Protein AF-A0A8S2SFE5-F1 (afdb_monomer_lite)

Foldseek 3Di:
DDPPFFDKDWCVPCVVVLVVVLVVCVVVVHDQWKWKDDPDDDDCVLIDTDNDNVVNNCSCVVHTIMITRDPPPADWCDDPVDPPDTHGDDDDDDDD

Secondary structure (DSSP, 8-state):
--TTSPPEEETTT-HHHHHHHHHHHHHTT----EEEEESS--TTTT-EEE--HHHHHHGGGGS-EEEEE--SS--EEEPTTSTT-EEE--------

Sequence (96 aa):
SPPWLATTFNLTYELSQFAVYFQYREDQQLDNTWIVKPINLTRSIDMSVTNSLDMIIRLPESGPKIACKYVSSPVLLKIPEMENQSIKFDVRYVIL

Radius of gyration: 15.68 Å; chains: 1; bounding box: 36×34×40 Å

Organism: NCBI:txid392030

Structure (mmCIF, N/CA/C/O backbone):
data_AF-A0A8S2SFE5-F1
#
_entry.id   AF-A0A8S2SFE5-F1
#
loop_
_atom_site.group_PDB
_atom_site.id
_atom_site.type_symbol
_atom_site.label_atom_id
_atom_site.label_alt_id
_atom_site.label_comp_id
_atom_site.label_asym_id
_atom_site.label_entity_id
_atom_site.label_seq_id
_atom_site.pdbx_PDB_ins_code
_atom_site.Cartn_x
_atom_site.Cartn_y
_atom_site.Cartn_z
_atom_site.occupancy
_atom_site.B_iso_or_equiv
_atom_site.auth_seq_id
_atom_site.auth_comp_id
_atom_site.auth_asym_id
_atom_site.auth_atom_id
_atom_site.pdbx_PDB_model_num
ATOM 1 N N . SER A 1 1 ? -0.382 -14.828 3.525 1.00 71.38 1 SER A N 1
ATOM 2 C CA . SER A 1 1 ? 0.367 -13.919 4.416 1.00 71.38 1 SER A CA 1
ATOM 3 C C . SER A 1 1 ? -0.223 -13.939 5.810 1.00 71.38 1 SER A C 1
ATOM 5 O O . SER A 1 1 ? -1.411 -14.230 5.925 1.00 71.38 1 SER A O 1
ATOM 7 N N . PRO A 1 2 ? 0.573 -13.673 6.859 1.00 92.94 2 PRO A N 1
ATOM 8 C CA . PRO A 1 2 ? 0.046 -13.571 8.213 1.00 92.94 2 PRO A CA 1
ATOM 9 C C . PRO A 1 2 ? -0.941 -12.395 8.328 1.00 92.94 2 PRO A C 1
ATOM 11 O O . PRO A 1 2 ? -0.776 -11.403 7.617 1.00 92.94 2 PRO A O 1
ATOM 14 N N . PRO A 1 3 ? -1.943 -12.471 9.221 1.00 89.69 3 PRO A N 1
ATOM 15 C CA . PRO A 1 3 ? -3.034 -11.492 9.288 1.00 89.69 3 PRO A CA 1
ATOM 16 C C . PRO A 1 3 ? -2.578 -10.082 9.689 1.00 89.69 3 PRO A C 1
ATOM 18 O O . PRO A 1 3 ? -3.247 -9.105 9.372 1.00 89.69 3 PRO A O 1
ATOM 21 N N . TRP A 1 4 ? -1.435 -9.965 10.367 1.00 90.00 4 TRP A N 1
ATOM 22 C CA . TRP A 1 4 ? -0.859 -8.691 10.801 1.00 90.00 4 TRP A CA 1
ATOM 23 C C . TRP A 1 4 ? -0.030 -7.987 9.717 1.00 90.00 4 TRP A C 1
ATOM 25 O O . TRP A 1 4 ? 0.322 -6.821 9.884 1.00 90.00 4 TRP A O 1
ATOM 35 N N . LEU A 1 5 ? 0.296 -8.667 8.611 1.00 92.06 5 LEU A N 1
ATOM 36 C CA . LEU A 1 5 ? 1.056 -8.084 7.509 1.00 92.06 5 LEU A CA 1
ATOM 37 C C . LEU A 1 5 ? 0.111 -7.708 6.370 1.00 92.06 5 LEU A C 1
ATOM 39 O O . LEU A 1 5 ? -0.584 -8.559 5.812 1.00 92.06 5 LEU A O 1
ATOM 43 N N . ALA A 1 6 ? 0.125 -6.434 5.985 1.00 94.25 6 ALA A N 1
ATOM 44 C CA . ALA A 1 6 ? -0.672 -5.959 4.865 1.00 94.25 6 ALA A CA 1
ATOM 45 C C . ALA A 1 6 ? -0.300 -6.695 3.566 1.00 94.25 6 ALA A C 1
ATOM 47 O O . ALA A 1 6 ? 0.878 -6.887 3.245 1.00 94.25 6 ALA A O 1
ATOM 48 N N . THR A 1 7 ? -1.321 -7.087 2.797 1.00 96.88 7 THR A N 1
ATOM 49 C CA . THR A 1 7 ? -1.128 -7.705 1.478 1.00 96.88 7 THR A CA 1
ATOM 50 C C . THR A 1 7 ? -0.308 -6.766 0.602 1.00 96.88 7 THR A C 1
ATOM 52 O O . THR A 1 7 ? -0.651 -5.591 0.472 1.00 96.88 7 THR A O 1
ATOM 55 N N . THR A 1 8 ? 0.791 -7.271 0.051 1.00 97.19 8 THR A N 1
ATOM 56 C CA . THR A 1 8 ? 1.768 -6.476 -0.691 1.00 97.19 8 THR A CA 1
ATOM 57 C C . THR A 1 8 ? 2.200 -7.240 -1.930 1.00 97.19 8 THR A C 1
ATOM 59 O O . THR A 1 8 ? 2.431 -8.441 -1.838 1.00 97.19 8 THR A O 1
ATOM 62 N N . PHE A 1 9 ? 2.319 -6.533 -3.049 1.00 97.75 9 PHE A N 1
ATOM 63 C CA . PHE A 1 9 ? 2.803 -7.048 -4.325 1.00 97.75 9 PHE A CA 1
ATOM 64 C C . PHE A 1 9 ? 3.969 -6.196 -4.815 1.00 97.75 9 PHE A C 1
ATOM 66 O O . PHE A 1 9 ? 3.934 -4.964 -4.721 1.00 97.75 9 PHE A O 1
ATOM 73 N N . ASN A 1 10 ? 4.992 -6.837 -5.363 1.00 97.19 10 ASN A N 1
ATOM 74 C CA . ASN A 1 10 ? 6.052 -6.177 -6.105 1.00 97.19 10 ASN A CA 1
ATOM 75 C C . ASN A 1 10 ? 5.590 -5.938 -7.543 1.00 97.19 10 ASN A C 1
ATOM 77 O O . ASN A 1 10 ? 5.526 -6.869 -8.336 1.00 97.19 10 ASN A O 1
ATOM 81 N N . LEU A 1 11 ? 5.301 -4.690 -7.911 1.00 97.06 11 LEU A N 1
ATOM 82 C CA . LEU A 1 11 ? 4.738 -4.374 -9.225 1.00 97.06 11 LEU A CA 1
ATOM 83 C C . LEU A 1 11 ? 5.730 -4.561 -10.385 1.00 97.06 11 LEU A C 1
ATOM 85 O O . LEU A 1 11 ? 5.316 -4.517 -11.536 1.00 97.06 11 LEU A O 1
ATOM 89 N N . THR A 1 12 ? 7.015 -4.804 -10.110 1.00 95.31 12 THR A N 1
ATOM 90 C CA . THR A 1 12 ? 7.988 -5.176 -11.147 1.00 95.31 12 THR A CA 1
ATOM 91 C C . THR A 1 12 ? 7.789 -6.616 -11.621 1.00 95.31 12 THR A C 1
ATOM 93 O O . THR A 1 12 ? 7.943 -6.896 -12.805 1.00 95.31 12 THR A O 1
ATOM 96 N N . TYR A 1 13 ? 7.452 -7.535 -10.712 1.00 96.38 13 TYR A N 1
ATOM 97 C CA . TYR A 1 13 ? 7.397 -8.975 -11.007 1.00 96.38 13 TYR A CA 1
ATOM 98 C C . TYR A 1 13 ? 5.993 -9.574 -10.869 1.00 96.38 13 TYR A C 1
ATOM 100 O O . TYR A 1 13 ? 5.707 -10.614 -11.453 1.00 96.38 13 TYR A O 1
ATOM 108 N N . GLU A 1 14 ? 5.113 -8.919 -10.112 1.00 98.00 14 GLU A N 1
ATOM 109 C CA . GLU A 1 14 ? 3.807 -9.434 -9.692 1.00 98.00 14 GLU A CA 1
ATOM 110 C C . GLU A 1 14 ? 2.633 -8.575 -10.197 1.00 98.00 14 GLU A C 1
ATOM 112 O O . GLU A 1 14 ? 1.530 -8.641 -9.653 1.00 98.00 14 GLU A O 1
ATOM 117 N N . LEU A 1 15 ? 2.842 -7.742 -11.226 1.00 97.56 15 LEU A N 1
ATOM 118 C CA . LEU A 1 15 ? 1.813 -6.821 -11.732 1.00 97.56 15 LEU A CA 1
ATOM 119 C C . LEU A 1 15 ? 0.534 -7.550 -12.169 1.00 97.56 15 LEU A C 1
ATOM 121 O O . LEU A 1 15 ? -0.571 -7.111 -11.858 1.00 97.56 15 LEU A O 1
ATOM 125 N N . SER A 1 16 ? 0.677 -8.683 -12.862 1.00 97.69 16 SER A N 1
ATOM 126 C CA . SER A 1 16 ? -0.468 -9.477 -13.325 1.00 97.69 16 SER A CA 1
ATOM 127 C C . SER A 1 16 ? -1.256 -10.100 -12.167 1.00 97.69 16 SER A C 1
ATOM 129 O O . SER A 1 16 ? -2.483 -10.058 -12.154 1.00 97.69 16 SER A O 1
ATOM 131 N N . GLN A 1 17 ? -0.556 -10.607 -11.148 1.00 98.38 17 GLN A N 1
ATOM 132 C CA . GLN A 1 17 ? -1.140 -11.179 -9.938 1.00 98.38 17 GLN A CA 1
ATOM 133 C C . GLN A 1 17 ? -1.868 -10.098 -9.140 1.00 98.38 17 GLN A C 1
ATOM 135 O O . GLN A 1 17 ? -2.981 -10.325 -8.668 1.00 98.38 17 GLN A O 1
ATOM 140 N N . PHE A 1 18 ? -1.267 -8.909 -9.044 1.00 98.38 18 PHE A N 1
ATOM 141 C CA . PHE A 1 18 ? -1.904 -7.741 -8.457 1.00 98.38 18 PHE A CA 1
ATOM 142 C C . PHE A 1 18 ? -3.194 -7.372 -9.201 1.00 98.38 18 PHE A C 1
ATOM 144 O O . PHE A 1 18 ? -4.216 -7.192 -8.548 1.00 98.38 18 PHE A O 1
ATOM 151 N N . ALA A 1 19 ? -3.181 -7.307 -10.537 1.00 98.38 19 ALA A N 1
ATOM 152 C CA . ALA A 1 19 ? -4.360 -6.945 -11.328 1.00 98.38 19 ALA A CA 1
ATOM 153 C C . ALA A 1 19 ? -5.519 -7.939 -11.139 1.00 98.38 19 ALA A C 1
ATOM 155 O O . ALA A 1 19 ? -6.646 -7.521 -10.879 1.00 98.38 19 ALA A O 1
ATOM 156 N N . VAL A 1 20 ? -5.235 -9.247 -11.175 1.00 98.31 20 VAL A N 1
ATOM 157 C CA . VAL A 1 20 ? -6.235 -10.295 -10.902 1.00 98.31 20 VAL A CA 1
ATOM 158 C C . VAL A 1 20 ? -6.791 -10.163 -9.483 1.00 98.31 20 VAL A C 1
ATOM 160 O O . VAL A 1 20 ? -8.001 -10.219 -9.275 1.00 98.31 20 VAL A O 1
ATOM 163 N N . TYR A 1 21 ? -5.921 -9.949 -8.492 1.00 98.25 21 TYR A N 1
ATOM 164 C CA . TYR A 1 21 ? -6.349 -9.780 -7.105 1.00 98.25 21 TYR A CA 1
ATOM 165 C C . TYR A 1 21 ? -7.175 -8.502 -6.899 1.00 98.25 21 TYR A C 1
ATOM 167 O O . TYR A 1 21 ? -8.144 -8.506 -6.140 1.00 98.25 21 TYR A O 1
ATOM 175 N N . PHE A 1 22 ? -6.812 -7.416 -7.582 1.00 98.56 22 PHE A N 1
ATOM 176 C CA . PHE A 1 22 ? -7.539 -6.154 -7.558 1.00 98.56 22 PHE A CA 1
ATOM 177 C C . PHE A 1 22 ? -8.960 -6.333 -8.097 1.00 98.56 22 PHE A C 1
ATOM 179 O O . PHE A 1 22 ? -9.904 -5.948 -7.410 1.00 98.56 22 PHE A O 1
ATOM 186 N N . GLN A 1 23 ? -9.111 -6.951 -9.272 1.00 98.38 23 GLN A N 1
ATOM 187 C CA . GLN A 1 23 ? -10.414 -7.216 -9.896 1.00 98.38 23 GLN A CA 1
ATOM 188 C C . GLN A 1 23 ? -11.277 -8.131 -9.024 1.00 98.38 23 GLN A C 1
ATOM 190 O O . GLN A 1 23 ? -12.427 -7.815 -8.747 1.00 98.38 23 GLN A O 1
ATOM 195 N N . TYR A 1 24 ? -10.693 -9.198 -8.468 1.00 98.38 24 TYR A N 1
ATOM 196 C CA . TYR A 1 24 ? -11.399 -10.060 -7.519 1.00 98.38 24 TYR A CA 1
ATOM 197 C C . TYR A 1 24 ? -11.953 -9.274 -6.318 1.00 98.38 24 TYR A C 1
ATOM 199 O O . TYR A 1 24 ? -13.094 -9.478 -5.912 1.00 98.38 24 TYR A O 1
ATOM 207 N N . ARG A 1 25 ? -11.170 -8.360 -5.727 1.00 97.88 25 ARG A N 1
ATOM 208 C CA . ARG A 1 25 ? -11.653 -7.527 -4.610 1.00 97.88 25 ARG A CA 1
ATOM 209 C C . ARG A 1 25 ? -12.771 -6.576 -5.028 1.00 97.88 25 ARG A C 1
ATOM 211 O O . ARG A 1 25 ? -13.674 -6.347 -4.227 1.00 97.88 25 ARG A O 1
ATOM 218 N N . GLU A 1 26 ? -12.683 -6.026 -6.234 1.00 98.06 26 GLU A N 1
ATOM 219 C CA . GLU A 1 26 ? -13.696 -5.145 -6.814 1.00 98.06 26 GLU A CA 1
ATOM 220 C C . GLU A 1 26 ? -15.027 -5.883 -7.016 1.00 98.06 26 GLU A C 1
ATOM 222 O O . GLU A 1 26 ? -16.056 -5.405 -6.539 1.00 98.06 26 GLU A O 1
ATOM 227 N N . ASP A 1 27 ? -14.996 -7.098 -7.573 1.00 98.44 27 ASP A N 1
ATOM 228 C CA . ASP A 1 27 ? -16.174 -7.965 -7.733 1.00 98.44 27 ASP A CA 1
ATOM 229 C C . ASP A 1 27 ? -16.834 -8.311 -6.390 1.00 98.44 27 ASP A C 1
ATOM 231 O O . ASP A 1 27 ? -18.056 -8.413 -6.282 1.00 98.44 27 ASP A O 1
ATOM 235 N N . GLN A 1 28 ? -16.024 -8.478 -5.341 1.00 98.25 28 GLN A N 1
ATOM 236 C CA . GLN A 1 28 ? -16.495 -8.728 -3.976 1.00 98.25 28 GLN A CA 1
ATOM 237 C C . GLN A 1 28 ? -16.910 -7.449 -3.225 1.00 98.25 28 GLN A C 1
ATOM 239 O O . GLN A 1 28 ? -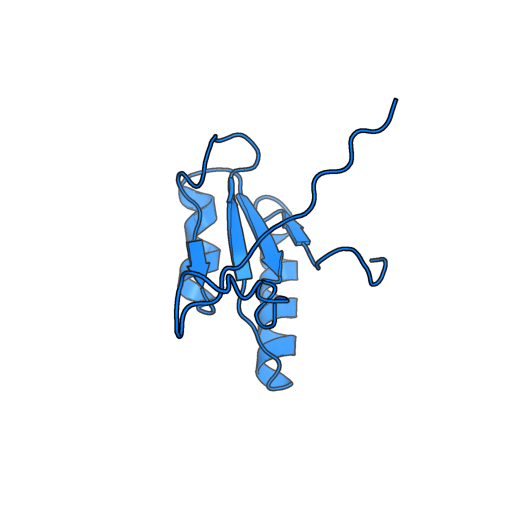17.223 -7.521 -2.037 1.00 98.25 28 GLN A O 1
ATOM 244 N N . GLN A 1 29 ? -16.893 -6.282 -3.880 1.00 97.56 29 GLN A N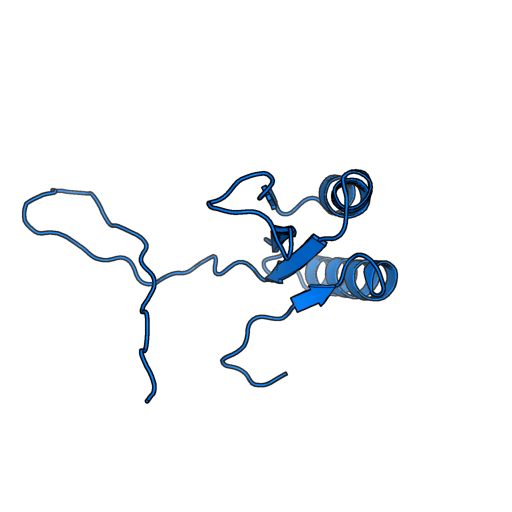 1
ATOM 245 C CA . GLN A 1 29 ? -17.219 -4.977 -3.287 1.00 97.56 29 GLN A CA 1
ATOM 246 C C . GLN A 1 29 ? -16.402 -4.663 -2.020 1.00 97.56 29 GLN A C 1
ATOM 248 O O . GLN A 1 29 ? -16.872 -4.012 -1.085 1.00 97.56 29 GLN A O 1
ATOM 253 N N . LEU A 1 30 ? -15.156 -5.139 -1.971 1.00 97.25 30 LEU A N 1
ATOM 254 C CA . LEU A 1 30 ? -14.245 -4.888 -0.860 1.00 97.25 30 LEU A CA 1
ATOM 255 C C . LEU A 1 30 ? -13.531 -3.549 -1.051 1.00 97.25 30 LEU A C 1
ATOM 257 O O . LEU A 1 30 ? -13.242 -3.143 -2.175 1.00 97.25 30 LEU A O 1
ATOM 261 N N . ASP A 1 31 ? -13.131 -2.900 0.051 1.00 97.00 31 ASP A N 1
ATOM 262 C CA . ASP A 1 31 ? -12.243 -1.735 -0.038 1.00 97.00 31 ASP A CA 1
ATOM 263 C C . ASP A 1 31 ? -10.985 -2.110 -0.829 1.00 97.00 31 ASP A C 1
ATOM 265 O O . ASP A 1 31 ? -10.279 -3.075 -0.500 1.00 97.00 31 ASP A O 1
ATOM 269 N N . ASN A 1 32 ? -10.715 -1.328 -1.867 1.00 97.62 32 ASN A N 1
ATOM 270 C CA . ASN A 1 32 ? -9.656 -1.567 -2.833 1.00 97.62 32 ASN A CA 1
ATOM 271 C C . ASN A 1 32 ? -8.683 -0.387 -2.900 1.00 97.62 32 ASN A C 1
ATOM 273 O O . ASN A 1 32 ? -8.072 -0.123 -3.927 1.00 97.62 32 ASN A O 1
ATOM 277 N N . THR A 1 33 ? -8.540 0.346 -1.793 1.00 98.25 33 THR A N 1
ATOM 278 C CA . THR A 1 33 ? -7.544 1.414 -1.678 1.00 98.25 33 THR A CA 1
ATOM 279 C C . THR A 1 33 ? -6.154 0.823 -1.437 1.00 98.25 33 THR A C 1
ATOM 281 O O . THR A 1 33 ? -5.952 0.046 -0.493 1.00 98.25 33 THR A O 1
ATOM 284 N N . TRP A 1 34 ? -5.181 1.221 -2.251 1.00 98.31 34 TRP A N 1
ATOM 285 C CA . TRP A 1 34 ? -3.790 0.778 -2.185 1.00 98.31 34 TRP A CA 1
ATOM 286 C C . TRP A 1 34 ? -2.855 1.964 -2.014 1.00 98.31 34 TRP A C 1
ATOM 288 O O . TRP A 1 34 ? -3.118 3.056 -2.510 1.00 98.31 34 TRP A O 1
ATOM 298 N N . ILE A 1 35 ? -1.745 1.734 -1.318 1.00 97.38 35 ILE A N 1
ATOM 299 C CA . ILE A 1 35 ? -0.606 2.642 -1.321 1.00 97.38 35 ILE A CA 1
ATOM 300 C C . ILE A 1 35 ? 0.496 2.045 -2.183 1.00 97.38 35 ILE A C 1
ATOM 302 O O . ILE A 1 35 ? 0.984 0.945 -1.919 1.00 97.38 35 ILE A O 1
ATOM 306 N N . VAL A 1 36 ? 0.876 2.778 -3.219 1.00 97.25 36 VAL A N 1
ATOM 307 C CA . VAL A 1 36 ? 1.972 2.428 -4.115 1.00 97.25 36 VAL A CA 1
ATOM 308 C C . VAL A 1 36 ? 3.165 3.290 -3.752 1.00 97.25 36 VAL A C 1
ATOM 310 O O . VAL A 1 36 ? 3.034 4.509 -3.640 1.00 97.25 36 VAL A O 1
ATOM 313 N N . LYS A 1 37 ? 4.318 2.663 -3.524 1.00 95.25 37 LYS A N 1
ATOM 314 C CA . LYS A 1 37 ? 5.531 3.369 -3.105 1.00 95.25 37 LYS A CA 1
ATOM 315 C C . LYS A 1 37 ? 6.805 2.763 -3.698 1.00 95.25 37 LYS A C 1
ATOM 317 O O . LYS A 1 37 ? 6.848 1.549 -3.917 1.00 95.25 37 LYS A O 1
ATOM 322 N N . PRO A 1 38 ? 7.841 3.583 -3.936 1.00 93.56 38 PRO A N 1
ATOM 323 C CA . PRO A 1 38 ? 9.175 3.114 -4.292 1.00 93.56 38 PRO A CA 1
ATOM 324 C C . PRO A 1 38 ? 9.804 2.335 -3.131 1.00 93.56 38 PRO A C 1
ATOM 326 O O . PRO A 1 38 ? 9.510 2.581 -1.960 1.00 93.56 38 PRO A O 1
ATOM 329 N N . ILE A 1 39 ? 10.692 1.400 -3.459 1.00 82.94 39 ILE A N 1
ATOM 330 C CA . ILE A 1 39 ? 11.350 0.520 -2.476 1.00 82.94 39 ILE A CA 1
ATOM 331 C C . ILE A 1 39 ? 12.490 1.259 -1.745 1.00 82.94 39 ILE A C 1
ATOM 333 O O . ILE A 1 39 ? 12.822 0.949 -0.605 1.00 82.94 39 ILE A O 1
ATOM 337 N N . ASN A 1 40 ? 13.076 2.257 -2.403 1.00 80.62 40 ASN A N 1
ATOM 338 C CA . ASN A 1 40 ? 14.400 2.798 -2.103 1.00 80.62 40 ASN A CA 1
ATOM 339 C C . ASN A 1 40 ? 14.458 4.340 -2.122 1.00 80.62 40 ASN A C 1
ATOM 341 O O . ASN A 1 40 ? 15.544 4.908 -2.025 1.00 80.62 40 ASN A O 1
ATOM 345 N N . LEU A 1 41 ? 13.312 5.031 -2.198 1.00 74.50 41 LEU A N 1
ATOM 346 C CA . LEU A 1 41 ? 13.251 6.493 -2.061 1.00 74.50 41 LEU A CA 1
ATOM 347 C C . LEU A 1 41 ? 12.815 6.918 -0.653 1.00 74.50 41 LEU A C 1
ATOM 349 O O . LEU A 1 41 ? 12.088 6.220 0.053 1.00 74.50 41 LEU A O 1
ATOM 353 N N . THR A 1 42 ? 13.291 8.092 -0.244 1.00 68.50 42 THR A N 1
ATOM 354 C CA . THR A 1 42 ? 13.063 8.677 1.084 1.00 68.50 42 THR A CA 1
ATOM 355 C C . THR A 1 42 ? 11.746 9.468 1.147 1.00 68.50 42 THR A C 1
ATOM 357 O O . THR A 1 42 ? 11.364 10.124 0.185 1.00 68.50 42 THR A O 1
ATOM 360 N N . ARG A 1 43 ? 11.093 9.452 2.324 1.00 60.31 43 ARG A N 1
ATOM 361 C CA . ARG A 1 43 ? 10.038 10.391 2.790 1.00 60.31 43 ARG A CA 1
ATOM 362 C C . ARG A 1 43 ? 8.930 10.731 1.779 1.00 60.31 43 ARG A C 1
ATOM 364 O O . ARG A 1 43 ? 8.875 11.851 1.285 1.00 60.31 43 ARG A O 1
ATOM 371 N N . SER A 1 44 ? 7.999 9.809 1.542 1.00 73.69 44 SER A N 1
ATOM 372 C CA . SER A 1 44 ? 6.757 10.051 0.774 1.00 73.69 44 SER A CA 1
ATOM 373 C C . SER A 1 44 ? 6.925 10.477 -0.688 1.00 73.69 44 SER A C 1
ATOM 375 O O . SER A 1 44 ? 5.925 10.619 -1.390 1.00 73.69 44 SER A O 1
ATOM 377 N N . ILE A 1 45 ? 8.160 10.653 -1.166 1.00 81.75 45 ILE A N 1
ATOM 378 C CA . ILE A 1 45 ? 8.443 10.989 -2.555 1.00 81.75 45 ILE A CA 1
ATOM 379 C C . ILE A 1 45 ? 7.949 9.837 -3.424 1.00 81.75 45 ILE A C 1
ATOM 381 O O . ILE A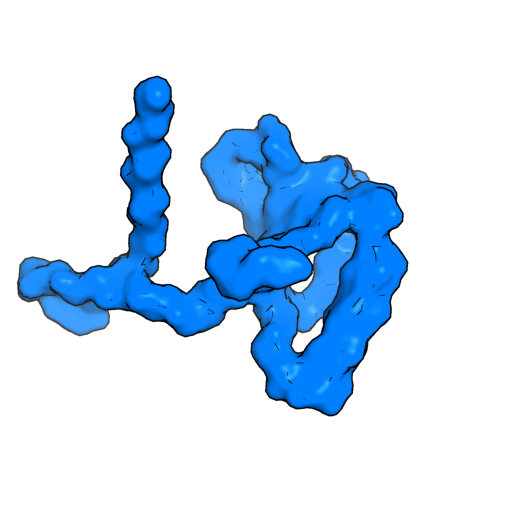 1 45 ? 8.292 8.678 -3.185 1.00 81.75 45 ILE A O 1
ATOM 385 N N . ASP A 1 46 ? 7.135 10.183 -4.420 1.00 86.06 46 ASP A N 1
ATOM 386 C CA . ASP A 1 46 ? 6.595 9.245 -5.406 1.00 86.06 46 ASP A CA 1
ATOM 387 C C . ASP A 1 46 ? 5.729 8.125 -4.785 1.00 86.06 46 ASP A C 1
ATOM 389 O O . ASP A 1 46 ? 5.686 6.983 -5.252 1.00 86.06 46 ASP A O 1
ATOM 393 N N . MET A 1 47 ? 5.035 8.457 -3.689 1.00 92.38 47 MET A N 1
ATOM 394 C CA . MET A 1 47 ? 4.009 7.616 -3.077 1.00 92.38 47 MET A CA 1
ATOM 395 C C . MET A 1 47 ? 2.617 8.067 -3.514 1.00 92.38 47 MET A C 1
ATOM 397 O O . MET A 1 47 ? 2.294 9.250 -3.459 1.00 92.38 47 MET A O 1
ATOM 401 N N . SER A 1 48 ? 1.771 7.117 -3.900 1.00 95.06 48 SER A N 1
ATOM 402 C CA . SER A 1 48 ? 0.385 7.376 -4.303 1.00 95.06 48 SER A CA 1
ATOM 403 C C . SER A 1 48 ? -0.568 6.498 -3.506 1.00 95.06 48 SER A C 1
ATOM 405 O O . SER A 1 48 ? -0.356 5.291 -3.412 1.00 95.06 48 SER A O 1
ATOM 407 N N . VAL A 1 49 ? -1.623 7.088 -2.941 1.00 96.88 49 VAL A N 1
ATOM 408 C CA . VAL A 1 49 ? -2.747 6.344 -2.356 1.00 96.88 49 VAL A CA 1
ATOM 409 C C . VAL A 1 49 ? -3.920 6.459 -3.316 1.00 96.88 49 VAL A C 1
ATOM 411 O O . VAL A 1 49 ? -4.365 7.566 -3.601 1.00 96.88 49 VAL A O 1
ATOM 414 N N . THR A 1 50 ? -4.388 5.338 -3.854 1.00 97.75 50 THR A N 1
ATOM 415 C CA . THR A 1 50 ? -5.413 5.328 -4.904 1.00 97.75 50 THR A CA 1
ATOM 416 C C . THR A 1 50 ? -6.181 4.009 -4.916 1.00 97.75 50 THR A C 1
ATOM 418 O O . THR A 1 50 ? -5.701 2.986 -4.426 1.00 97.75 50 THR A O 1
ATOM 421 N N . ASN A 1 51 ? -7.383 4.040 -5.475 1.00 97.69 51 ASN A N 1
ATOM 422 C CA . ASN A 1 51 ? -8.222 2.883 -5.775 1.00 97.69 51 ASN A CA 1
ATOM 423 C C . ASN A 1 51 ? -8.445 2.719 -7.292 1.00 97.69 51 ASN A C 1
ATOM 425 O O . ASN A 1 51 ? -9.370 2.027 -7.690 1.00 97.69 51 ASN A O 1
ATOM 429 N N . SER A 1 52 ? -7.641 3.371 -8.138 1.00 98.12 52 SER A N 1
ATOM 430 C CA . SER A 1 52 ? -7.718 3.236 -9.598 1.00 98.12 52 SER A CA 1
ATOM 431 C C . SER A 1 52 ? -6.683 2.233 -10.097 1.00 98.12 52 SER A C 1
ATOM 433 O O . SER A 1 52 ? -5.479 2.468 -9.970 1.00 98.12 52 SER A O 1
ATOM 435 N N . LEU A 1 53 ? -7.145 1.138 -10.708 1.00 97.94 53 LEU A N 1
ATOM 436 C CA . LEU A 1 53 ? -6.260 0.154 -11.329 1.00 97.94 53 LEU A CA 1
ATOM 437 C C . LEU A 1 53 ? -5.426 0.784 -12.454 1.00 97.94 53 LEU A C 1
ATOM 439 O O . LEU A 1 53 ? -4.213 0.593 -12.476 1.00 97.94 53 LEU A O 1
ATOM 443 N N . ASP A 1 54 ? -6.046 1.595 -13.318 1.00 97.50 54 ASP A N 1
ATOM 444 C CA . ASP A 1 54 ? -5.381 2.273 -14.442 1.00 97.50 54 ASP A CA 1
ATOM 445 C C . ASP A 1 54 ? -4.207 3.147 -14.001 1.00 97.50 54 ASP A C 1
ATOM 447 O O . ASP A 1 54 ? -3.166 3.192 -14.659 1.00 97.50 54 ASP A O 1
ATOM 451 N N . MET A 1 55 ? -4.360 3.838 -12.869 1.00 97.12 55 MET A N 1
ATOM 452 C CA . MET A 1 55 ? -3.271 4.609 -12.287 1.00 97.12 55 MET A CA 1
ATOM 453 C C . MET A 1 55 ? -2.166 3.675 -11.790 1.00 97.12 55 MET A C 1
ATOM 455 O O . MET A 1 55 ? -1.000 3.867 -12.130 1.00 97.12 55 MET A O 1
ATOM 459 N N . ILE A 1 56 ? -2.520 2.656 -11.000 1.00 97.75 56 ILE A N 1
ATOM 460 C CA . ILE A 1 56 ? -1.545 1.774 -10.347 1.00 97.75 56 ILE A CA 1
ATOM 461 C C . ILE A 1 56 ? -0.681 1.031 -11.367 1.00 97.75 56 ILE A C 1
ATOM 463 O O . ILE A 1 56 ? 0.524 0.935 -11.150 1.00 97.75 56 ILE A O 1
ATOM 467 N N . ILE A 1 57 ? -1.249 0.548 -12.476 1.00 97.06 57 ILE A N 1
ATOM 468 C CA . ILE A 1 57 ? -0.491 -0.216 -13.481 1.00 97.06 57 ILE A CA 1
ATOM 469 C C . ILE A 1 57 ? 0.562 0.620 -14.218 1.00 97.06 57 ILE A C 1
ATOM 471 O O . ILE A 1 57 ? 1.541 0.056 -14.696 1.00 97.06 57 ILE A O 1
ATOM 475 N N . ARG A 1 58 ? 0.388 1.947 -14.281 1.00 96.38 58 ARG A N 1
ATOM 476 C CA . ARG A 1 58 ? 1.335 2.869 -14.930 1.00 96.38 58 ARG A CA 1
ATOM 477 C C . ARG A 1 58 ? 2.425 3.360 -13.990 1.00 96.38 58 ARG A C 1
ATOM 479 O O . ARG A 1 58 ? 3.507 3.711 -14.440 1.00 96.38 58 ARG A O 1
ATOM 486 N N . LEU A 1 59 ? 2.175 3.384 -12.678 1.00 94.62 59 LEU A N 1
ATOM 487 C CA . LEU A 1 59 ? 3.165 3.863 -11.709 1.00 94.62 59 LEU A CA 1
ATOM 488 C C . LEU A 1 59 ? 4.534 3.155 -11.836 1.00 94.62 59 LEU A C 1
ATOM 490 O O . LEU A 1 59 ? 5.540 3.855 -11.771 1.00 94.62 59 LEU A O 1
ATOM 494 N N . PRO A 1 60 ? 4.637 1.829 -12.055 1.00 93.56 60 PRO A N 1
ATOM 495 C CA . PRO A 1 60 ? 5.920 1.146 -12.237 1.00 93.56 60 PRO A CA 1
ATOM 496 C C . PRO A 1 60 ? 6.757 1.626 -13.431 1.00 93.56 60 PRO A C 1
ATOM 498 O O . PRO A 1 60 ? 7.957 1.360 -13.462 1.00 93.56 60 PRO A O 1
ATOM 501 N N . GLU A 1 61 ? 6.174 2.349 -14.395 1.00 93.44 61 GLU A N 1
ATOM 502 C CA . GLU A 1 61 ? 6.912 2.932 -15.525 1.00 93.44 61 GLU A CA 1
ATOM 503 C C . GLU A 1 61 ? 7.954 3.965 -15.060 1.00 93.44 61 GLU A C 1
ATOM 505 O O . GLU A 1 61 ? 8.985 4.131 -15.711 1.00 93.44 61 GLU A O 1
ATOM 510 N N . SER A 1 62 ? 7.740 4.621 -13.908 1.00 91.38 62 SER A N 1
ATOM 511 C CA . SER A 1 62 ? 8.720 5.545 -13.312 1.00 91.38 62 SER A CA 1
ATOM 512 C C . SER A 1 62 ? 9.795 4.853 -12.463 1.00 91.38 62 SER A C 1
ATOM 514 O O . SER A 1 62 ? 10.699 5.513 -11.950 1.00 91.38 62 SER A O 1
ATOM 516 N N . GLY A 1 63 ? 9.722 3.528 -12.311 1.00 92.00 63 GLY A N 1
ATOM 517 C CA . GLY A 1 63 ? 10.702 2.712 -11.600 1.00 92.00 63 GLY A CA 1
ATOM 518 C C . GLY A 1 63 ? 10.074 1.655 -10.681 1.00 92.00 63 GLY A C 1
ATOM 519 O O . GLY A 1 63 ? 8.853 1.598 -10.530 1.00 92.00 63 GLY A O 1
ATOM 520 N N . PRO A 1 64 ? 10.900 0.815 -10.024 1.00 94.56 64 PRO A N 1
ATOM 521 C CA . PRO A 1 64 ? 10.423 -0.275 -9.174 1.00 94.56 64 PRO A CA 1
ATOM 522 C C . PRO A 1 64 ? 9.540 0.204 -8.018 1.00 94.56 64 PRO A C 1
ATOM 524 O O . PRO A 1 64 ? 9.929 1.069 -7.225 1.00 94.56 64 PRO A O 1
ATOM 527 N N . LYS A 1 65 ? 8.355 -0.399 -7.890 1.00 95.88 65 LYS A N 1
ATOM 528 C CA . LYS A 1 65 ? 7.356 -0.044 -6.876 1.00 95.88 65 LYS A CA 1
ATOM 529 C C . LYS A 1 65 ? 6.713 -1.272 -6.260 1.00 95.88 65 LYS A C 1
ATOM 531 O O . LYS A 1 65 ? 6.607 -2.327 -6.879 1.00 95.88 65 LYS A O 1
ATOM 536 N N . ILE A 1 66 ? 6.227 -1.092 -5.041 1.00 96.88 66 ILE A N 1
ATOM 537 C CA . ILE A 1 66 ? 5.359 -2.052 -4.364 1.00 96.88 66 ILE A CA 1
ATOM 538 C C . ILE A 1 66 ? 3.965 -1.453 -4.196 1.00 96.88 66 ILE A C 1
ATOM 540 O O . ILE A 1 66 ? 3.839 -0.274 -3.862 1.00 96.88 66 ILE A O 1
ATOM 544 N N . ALA A 1 67 ? 2.930 -2.267 -4.391 1.00 97.88 67 ALA A N 1
ATOM 545 C CA . ALA A 1 67 ? 1.559 -1.950 -4.007 1.00 97.88 67 ALA A CA 1
ATOM 546 C C . ALA A 1 67 ? 1.239 -2.668 -2.700 1.00 97.88 67 ALA A C 1
ATOM 548 O O . ALA A 1 67 ? 1.326 -3.889 -2.618 1.00 97.88 67 ALA A O 1
ATOM 549 N N . CYS A 1 68 ? 0.865 -1.914 -1.674 1.00 97.12 68 CYS A N 1
ATOM 550 C CA . CYS A 1 68 ? 0.513 -2.435 -0.360 1.00 97.12 68 CYS A CA 1
ATOM 551 C C . CYS A 1 68 ? -0.925 -2.037 -0.025 1.00 97.12 68 CYS A C 1
ATOM 553 O O . CYS A 1 68 ? -1.336 -0.904 -0.294 1.00 97.12 68 CYS A O 1
ATOM 555 N N . LYS A 1 69 ? -1.713 -2.956 0.538 1.00 97.44 69 LYS A N 1
ATOM 556 C CA . LYS A 1 69 ? -3.106 -2.666 0.879 1.00 97.44 69 LYS A CA 1
ATOM 557 C C . LYS A 1 69 ? -3.146 -1.531 1.899 1.00 97.44 69 LYS A C 1
ATOM 559 O O . LYS A 1 69 ? -2.557 -1.632 2.975 1.00 97.44 69 LYS A O 1
ATOM 564 N N . TYR A 1 70 ? -3.846 -0.447 1.569 1.00 96.88 70 TYR A N 1
ATOM 565 C CA . TYR A 1 70 ? -3.924 0.705 2.459 1.00 96.88 70 TYR A CA 1
ATOM 566 C C . TYR A 1 70 ? -4.820 0.398 3.662 1.00 96.88 70 TYR A C 1
ATOM 568 O O . TYR A 1 70 ? -5.895 -0.192 3.510 1.00 96.88 70 TYR A O 1
ATOM 576 N N . VAL A 1 71 ? -4.379 0.828 4.847 1.00 94.94 71 VAL A N 1
ATOM 577 C CA . VAL A 1 71 ? -5.173 0.793 6.081 1.00 94.94 71 VAL A CA 1
ATOM 578 C C . VAL A 1 71 ? -6.125 1.990 6.074 1.00 94.94 71 VAL A C 1
ATOM 580 O O . VAL A 1 71 ? -5.745 3.100 6.466 1.00 94.94 71 VAL A O 1
ATOM 583 N N . SER A 1 72 ? -7.340 1.748 5.582 1.00 93.19 72 SER A N 1
ATOM 584 C CA . SER A 1 72 ? -8.431 2.721 5.437 1.00 93.19 72 SER A CA 1
ATOM 585 C C . SER A 1 72 ? -9.124 3.061 6.759 1.00 93.19 72 SER A C 1
ATOM 587 O O . SER A 1 72 ? -9.610 4.177 6.911 1.00 93.19 72 SER A O 1
ATOM 589 N N . SER A 1 73 ? -9.085 2.161 7.746 1.00 93.75 73 SER A N 1
ATOM 590 C CA . SER A 1 73 ? -9.644 2.377 9.090 1.00 93.75 73 SER A CA 1
ATOM 591 C C . SER A 1 73 ? -8.546 2.375 10.166 1.00 93.75 73 SER A C 1
ATOM 593 O O . SER A 1 73 ? -8.455 1.431 10.951 1.00 93.75 73 SER A O 1
ATOM 595 N N . PRO A 1 74 ? -7.648 3.378 10.188 1.00 94.38 74 PRO A N 1
ATOM 596 C CA . PRO A 1 74 ? -6.617 3.475 11.214 1.00 94.38 74 PRO A CA 1
ATOM 597 C C . PRO A 1 74 ? -7.216 3.870 12.569 1.00 94.38 74 PRO A C 1
ATOM 599 O O . PRO A 1 74 ? -8.222 4.575 12.637 1.00 94.38 74 PRO A O 1
ATOM 602 N N . VAL A 1 75 ? -6.539 3.491 13.653 1.00 94.31 75 VAL A N 1
ATOM 603 C CA . VAL A 1 75 ? -6.781 4.111 14.961 1.00 94.31 75 VAL A CA 1
ATOM 604 C C . VAL A 1 75 ? -6.308 5.562 14.893 1.00 94.31 75 VAL A C 1
ATOM 606 O O . VAL A 1 75 ? -5.207 5.839 14.413 1.00 94.31 75 VAL A O 1
ATOM 609 N N . LEU A 1 76 ? -7.148 6.483 15.360 1.00 94.06 76 LEU A N 1
ATOM 610 C CA . LEU A 1 76 ? -6.841 7.908 15.386 1.00 94.06 76 LEU A CA 1
ATOM 611 C C . LEU A 1 76 ? -6.572 8.359 16.822 1.00 94.06 76 LEU A C 1
ATOM 613 O O . LEU A 1 76 ? -7.347 8.058 17.731 1.00 94.06 76 LEU A O 1
ATOM 617 N N . LEU A 1 77 ? -5.484 9.101 17.017 1.00 93.56 77 LEU A N 1
ATOM 618 C CA . LEU A 1 77 ? -5.148 9.718 18.294 1.00 93.56 77 LEU A CA 1
ATOM 619 C C . LEU A 1 77 ? -5.929 11.027 18.456 1.00 93.56 77 LEU A C 1
ATOM 621 O O . LEU A 1 77 ? -5.853 11.895 17.586 1.00 93.56 77 LEU A O 1
ATOM 625 N N . LYS A 1 78 ? -6.652 11.175 19.570 1.00 91.94 78 LYS A N 1
ATOM 626 C CA . LYS A 1 78 ? -7.317 12.425 19.966 1.00 91.94 78 LYS A CA 1
ATOM 627 C C . LYS A 1 78 ? -6.410 13.187 20.927 1.00 91.94 78 LYS A C 1
ATOM 629 O O . LYS A 1 78 ? -6.046 12.642 21.966 1.00 91.94 78 LYS A O 1
ATOM 634 N N . ILE A 1 79 ? -6.053 14.417 20.575 1.00 88.38 79 ILE A N 1
ATOM 635 C CA . ILE A 1 79 ? -5.216 15.288 21.405 1.00 88.38 79 ILE A CA 1
ATOM 6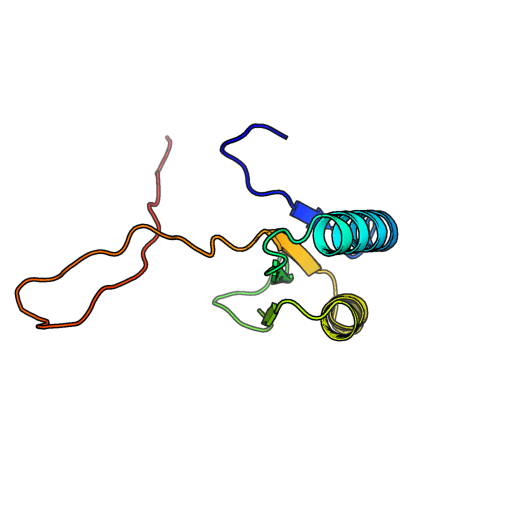36 C C . ILE A 1 79 ? -6.145 16.287 22.107 1.00 88.38 79 ILE A C 1
ATOM 638 O O . ILE A 1 79 ? -6.845 17.009 21.396 1.00 88.38 79 ILE A O 1
ATOM 642 N N . PRO A 1 80 ? -6.197 16.326 23.454 1.00 86.50 80 PRO A N 1
ATOM 643 C CA . PRO A 1 80 ? -7.107 17.205 24.195 1.00 86.50 80 PRO A CA 1
ATOM 644 C C . PRO A 1 80 ? -7.016 18.681 23.788 1.00 86.50 80 PRO A C 1
ATOM 646 O O . PRO A 1 80 ? -8.030 19.365 23.728 1.00 86.50 80 PRO A O 1
ATOM 649 N N . GLU A 1 81 ? -5.814 19.155 23.463 1.00 88.19 81 GLU A N 1
ATOM 650 C CA . GLU A 1 81 ? -5.524 20.538 23.081 1.00 88.19 81 GLU A CA 1
ATOM 651 C C . GLU A 1 81 ? -5.911 20.870 21.627 1.00 88.19 81 GLU A C 1
ATOM 653 O O . GLU A 1 81 ? -5.919 22.040 21.246 1.00 88.19 81 GLU A O 1
ATOM 658 N N . MET A 1 82 ? -6.227 19.866 20.800 1.00 84.62 82 MET A N 1
ATOM 659 C CA . MET A 1 82 ? -6.681 20.042 19.417 1.00 84.62 82 MET A CA 1
ATOM 660 C C . MET A 1 82 ? -8.138 19.599 19.281 1.00 84.62 82 MET A C 1
ATOM 662 O O . MET A 1 82 ? -8.438 18.505 18.791 1.00 84.62 82 MET A O 1
ATOM 666 N N . GLU A 1 83 ? -9.055 20.464 19.718 1.00 80.31 83 GLU A N 1
ATOM 667 C CA . GLU A 1 83 ? -10.493 20.216 19.611 1.00 80.31 83 GLU A CA 1
ATOM 668 C C . GLU A 1 83 ? -10.892 19.838 18.172 1.00 80.31 83 GLU A C 1
ATOM 670 O O . GLU A 1 83 ? -10.505 20.483 17.196 1.00 80.31 83 GLU A O 1
ATOM 675 N N . ASN A 1 84 ? -11.673 18.761 18.047 1.00 80.56 84 ASN A N 1
ATOM 676 C CA . ASN A 1 84 ? -12.185 18.204 16.787 1.00 80.56 84 ASN A CA 1
ATOM 677 C C . ASN A 1 84 ? -11.138 17.716 15.768 1.00 80.56 84 ASN A C 1
ATOM 679 O O . ASN A 1 84 ? -11.497 17.446 14.621 1.00 80.56 84 ASN A O 1
ATOM 683 N N . GLN A 1 85 ? -9.875 17.532 16.161 1.00 84.62 85 GLN A N 1
ATOM 684 C CA . GLN A 1 85 ? -8.863 16.918 15.299 1.00 84.62 85 GLN A CA 1
ATOM 685 C C . GLN A 1 85 ? -8.454 15.543 15.820 1.00 84.62 85 GLN A C 1
ATOM 687 O O . GLN A 1 85 ? -8.445 15.257 17.019 1.00 84.62 85 GLN A O 1
ATOM 692 N N . SER A 1 86 ? -8.152 14.632 14.901 1.00 89.38 86 SER A N 1
ATOM 693 C CA . SER A 1 86 ? -7.610 13.321 15.245 1.00 89.38 86 SER A CA 1
ATOM 694 C C . SER A 1 86 ? -6.527 12.941 14.249 1.00 89.38 86 SER A C 1
ATOM 696 O O . SER A 1 86 ? -6.655 13.196 13.052 1.00 89.38 86 SER A O 1
ATOM 698 N N . ILE A 1 87 ? -5.441 12.359 14.749 1.00 91.56 87 ILE A N 1
ATOM 699 C CA . ILE A 1 87 ? -4.202 12.181 13.990 1.00 91.56 87 ILE A CA 1
ATOM 700 C C . ILE A 1 87 ? -3.954 10.693 13.748 1.00 91.56 87 ILE A C 1
ATOM 702 O O . ILE A 1 87 ? -4.024 9.877 14.668 1.00 91.56 87 ILE A O 1
ATOM 706 N N . LYS A 1 88 ? -3.645 10.338 12.497 1.00 93.19 88 LYS A N 1
ATOM 707 C CA . LYS A 1 88 ? -3.137 9.010 12.136 1.00 93.19 88 LYS A CA 1
ATOM 708 C C . LYS A 1 88 ? -1.658 8.920 12.513 1.00 93.19 88 LYS A C 1
ATOM 710 O O . LYS A 1 88 ? -0.894 9.827 12.200 1.00 93.19 88 LYS A O 1
ATOM 715 N N . PHE A 1 89 ? -1.257 7.816 13.130 1.00 94.19 89 PHE A N 1
ATOM 716 C CA . PHE A 1 89 ? 0.120 7.581 13.563 1.00 94.19 89 PHE A CA 1
ATOM 717 C C . PHE A 1 89 ? 0.574 6.154 13.228 1.00 94.19 89 PHE A C 1
ATOM 719 O O . PHE A 1 89 ? -0.244 5.293 12.895 1.00 94.19 89 PHE A O 1
ATOM 726 N N . ASP A 1 90 ? 1.880 5.913 13.322 1.00 93.62 90 ASP A N 1
ATOM 727 C CA . ASP A 1 90 ? 2.493 4.586 13.294 1.00 93.62 90 ASP A CA 1
ATOM 728 C C . ASP A 1 90 ? 3.336 4.350 14.556 1.00 93.62 90 ASP A C 1
ATOM 730 O O . ASP A 1 90 ? 3.742 5.294 15.235 1.00 93.62 90 ASP A O 1
ATOM 734 N N . VAL A 1 91 ? 3.560 3.079 14.896 1.00 94.00 91 VAL A N 1
ATOM 735 C CA . VAL A 1 91 ? 4.380 2.671 16.043 1.00 94.00 91 VAL A CA 1
ATOM 736 C C . VAL A 1 91 ? 5.691 2.093 15.529 1.00 94.00 91 VAL A C 1
ATOM 738 O O . VAL A 1 91 ? 5.696 1.167 14.717 1.00 94.00 91 VAL A O 1
ATOM 741 N N . ARG A 1 92 ? 6.810 2.606 16.045 1.00 95.12 92 ARG A N 1
ATOM 742 C CA . ARG A 1 92 ? 8.152 2.112 15.736 1.00 95.12 92 ARG A CA 1
ATOM 743 C C . ARG A 1 92 ? 8.687 1.269 16.886 1.00 95.12 92 ARG A C 1
ATOM 745 O O . ARG A 1 92 ? 8.912 1.784 17.976 1.00 95.12 92 ARG A O 1
ATOM 752 N N . TYR A 1 93 ? 8.953 -0.001 16.608 1.00 94.25 93 TYR A N 1
ATOM 753 C C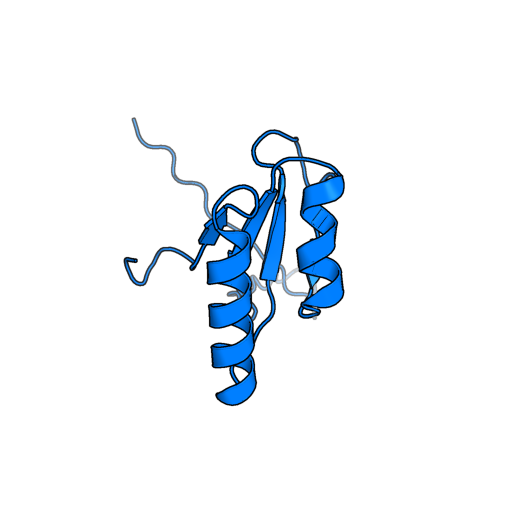A . TYR A 1 93 ? 9.653 -0.899 17.524 1.00 94.25 93 TYR A CA 1
ATOM 754 C C . TYR A 1 93 ? 11.152 -0.900 17.202 1.00 94.25 93 TYR A C 1
ATOM 756 O O . TYR A 1 93 ? 11.532 -1.024 16.038 1.00 94.25 93 TYR A O 1
ATOM 764 N N . VAL A 1 94 ? 11.997 -0.759 18.226 1.00 95.75 94 VAL A N 1
ATOM 765 C CA . VAL A 1 94 ? 13.455 -0.924 18.127 1.00 95.75 94 VAL A CA 1
ATOM 766 C C . VAL A 1 94 ? 13.801 -2.251 18.791 1.00 95.75 94 VAL A C 1
ATOM 768 O O . VAL A 1 94 ? 13.544 -2.426 19.979 1.00 95.75 94 VAL A O 1
ATOM 771 N N . ILE A 1 95 ? 14.322 -3.191 18.007 1.00 94.06 95 ILE A N 1
ATOM 772 C CA . ILE A 1 95 ? 14.699 -4.538 18.451 1.00 94.06 95 ILE A CA 1
ATOM 773 C C . ILE A 1 95 ? 16.230 -4.591 18.470 1.00 94.06 95 ILE A C 1
ATOM 775 O O . ILE A 1 95 ? 16.852 -4.127 17.512 1.00 94.06 95 ILE A O 1
ATOM 779 N N . LEU A 1 96 ? 16.805 -5.090 19.568 1.00 91.69 96 LEU A N 1
ATOM 780 C CA . LEU A 1 9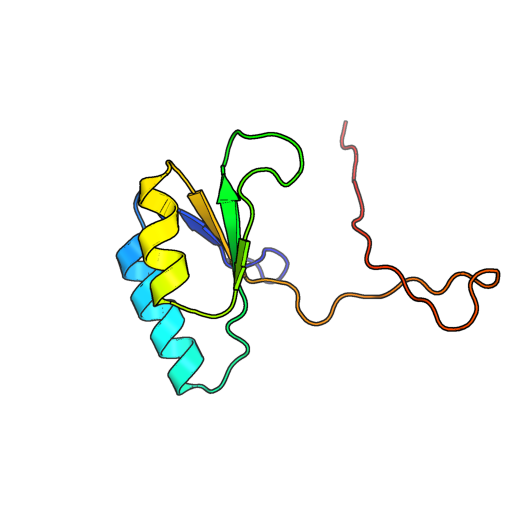6 ? 18.250 -5.217 19.789 1.00 91.69 96 LEU A CA 1
ATOM 781 C C . LEU A 1 96 ? 18.745 -6.624 19.451 1.00 91.69 96 LEU A C 1
ATOM 783 O O . LEU A 1 96 ? 17.999 -7.583 19.753 1.00 91.69 96 LEU A O 1
#

pLDDT: mean 93.04, std 7.14, range [60.31, 98.56]

InterPro domains:
  IPR004344 Tubulin-tyrosine ligase/Tubulin polyglutamylase [PF03133] (4-94)
  IPR004344 Tubulin-tyrosine ligase/Tubulin polyglutamylase [PS51221] (1-96)
  IPR027749 Tubulin--tyrosine ligase-like protein 12 [PTHR46088] (2-96)